Protein 8YV3 (pdb70)

Radius of gyration: 26.18 Å; Cα contacts (8 Å, |Δi|>4): 637; chains: 6; bounding box: 49×85×36 Å

Sequence (172 aa):
PVGARGPAGPQGPRRRGDKGETGEQGDRGIKGAVGPRGPSGPQGIRGDKGEGEKGPRGLGAVGPRGPSGPQGIRGDKGEGEKGPRGLGPVGARGPAGPQGPRGD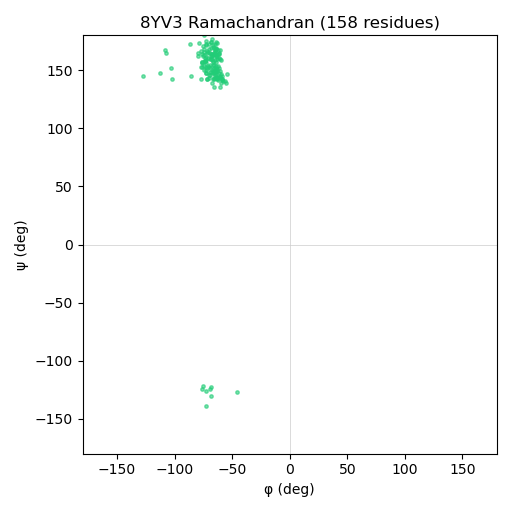KGETGEQGDRGIKGAVGPRGPSGPQGIRGDKGEGEKGPRRGLGAVGPRGPSGPQGIRGDKGEGEKGPRGLG

Secondary structure (DSSP, 8-state):
-PPPPPPP-PPPPPPPPPPPPPP-PPPPP-/-PPPPPPP-PPPPPPPPP--PPPPPP--/--PPPPPPPPP-PPPPPP--PPPPPP--/-PPPPPPPPPP-PPPPPPPPPPPPPPPPP-/-PPPPPPPPPPPPPPPPP--PPPPPP--/-PPPPPPPPPPPPP-PPP--PPPPPP--

B-factor: mean 16.41, std 8.53, range [4.27, 66.86]

Foldseek 3Di:
DDDDDDDDDDDDDDDDDDDDDDDDDDDDDD/DDDDDDDDDDDDDDDDDDDDDDDDDDDD/DDDDDDDDDDDDDDDDDDDDDDDDDDDD/DDDDDDDDDDDDDDDDDDDDDDDDDDDDDD/DDDDDDDDDDDDDDDDDDDDDDDDDDDD/DDDDDDDDDDDDDDDDDDDDDDDDDDDD

InterPro domains:
  IPR000885 Fibrillar collagen, C-terminal [PF01410] (1228-1463)
  IPR000885 Fibrillar collagen, C-terminal [PS51461] (1229-1464)
  IPR000885 Fibrillar collagen, C-terminal [SM00038] (1228-1464)
  IPR001007 VWFC domain [PF00093] (40-95)
  IPR001007 VWFC domain [PS01208] (58-95)
  IPR001007 VWFC domain [PS50184] (38-96)
  IPR001007 VWFC domain [SM00214] (40-95)
  IPR008160 Collagen triple helix repeat [PF01391] (109-158)
  IPR008160 Collagen triple helix repeat [PF01391] (236-295)
  IPR008160 Collagen triple helix repeat [PF01391] (296-354)
  IPR008160 Collagen triple helix repeat [PF01391] (356-414)
  IPR008160 Collagen triple helix repeat [PF01391] (416-475)
  IPR008160 Collagen triple helix repeat [PF01391] (476-533)
  IPR008160 Collagen triple helix repeat [PF01391] (716-774)
  IPR008160 Collagen triple helix repeat [PF01391] (779-837)
  IPR008160 Collagen triple helix repeat [PF01391] (839-897)
  IPR008160 Collagen triple helix repeat [PF01391] (1079-1137)
  IPR050149 Collagen superfamily [PTHR24023] (434-752)

GO terms:
  GO:0048407 platelet-derived growth factor binding (F, IDA)
  GO:0001501 skeletal system development (P, IMP)
  GO:0005515 protein binding (F, IPI)
  GO:0005576 extracellular region (C, TAS)
  GO:0005788 endoplasmic reticulum lumen (C, TAS)
  GO:0005576 extracellular region (C, HDA)
  GO:0031012 extracellular matrix (C, HDA)
  GO:0030020 extracellular matrix structural constituent conferring tensile strength (F, HDA)
  GO:0005584 collagen type I trimer (C, IDA)
  GO:0002020 protease binding (F, IPI)
  GO:0034504 protein localization to nucleus (P, IDA)
  GO:0045893 positive regulation of DNA-templated transcription (P, IDA)
  GO:0010718 positive regulation of epithelial to mesenchymal transition (P, IDA)
  GO:0042802 identical protein binding (F, IDA)
  GO:0030335 positive regulation of cell migration (P, IDA)
  GO:0090263 positive regulation of canonical Wnt signaling pathway (P, IDA)
  GO:0001568 blood vessel development (P, IMP)
  GO:0034505 tooth mineralization (P, IMP)
  GO:0005576 extracellular region (C, IMP)
  GO:0043589 skin morphogenesis (P, IMP)

Structure (mmCIF, N/CA/C/O backbone):
data_8YV3
#
_entry.id   8YV3
#
_cell.length_a   30.490
_cell.length_b   33.043
_cell.length_c   38.519
_cell.angle_alpha   82.17
_cell.angle_beta   77.73
_cell.angle_gamma   69.64
#
_symmetry.space_group_name_H-M   'P 1'
#
loop_
_entity.id
_entity.type
_entity.pdbx_description
1 polymer 'Collagen alpha-1(I) chain'
2 polymer 'Collagen alpha-2(I) chain'
3 water water
#
loop_
_atom_site.group_PDB
_atom_site.id
_atom_site.type_symbol
_atom_site.label_atom_id
_atom_site.label_alt_id
_atom_site.label_comp_id
_atom_site.label_asym_id
_atom_site.label_entity_id
_atom_site.label_seq_id
_atom_site.pdbx_PDB_ins_code
_atom_site.Cartn_x
_atom_site.Cartn_y
_atom_site.Cartn_z
_atom_site.occupancy
_atom_site.B_iso_or_equiv
_atom_site.auth_seq_id
_atom_site.auth_comp_id
_atom_site.auth_asym_id
_atom_site.auth_atom_id
_atom_site.pdbx_PDB_model_num
ATOM 4 N N . PRO A 1 2 ? 25.138 31.512 26.661 1.00 13.21 1 PRO A N 1
ATOM 5 C CA . PRO A 1 2 ? 25.083 30.380 25.727 1.00 11.52 1 PRO A CA 1
ATOM 6 C C . PRO A 1 2 ? 25.944 29.197 26.161 1.00 6.93 1 PRO A C 1
ATOM 7 O O . PRO A 1 2 ? 27.036 29.396 26.693 1.00 9.58 1 PRO A O 1
ATOM 11 N N . VAL A 1 3 ? 25.448 27.976 25.938 1.00 6.86 2 VAL A N 1
ATOM 12 C CA . VAL A 1 3 ? 26.213 26.791 26.307 1.00 5.52 2 VAL A CA 1
ATOM 13 C C . VAL A 1 3 ? 27.437 26.667 25.410 1.00 8.32 2 VAL A C 1
ATOM 14 O O . VAL A 1 3 ? 27.426 27.056 24.232 1.00 7.94 2 VAL A O 1
ATOM 18 N N . GLY A 1 4 ? 28.507 26.117 25.975 1.00 9.50 3 GLY A N 1
ATOM 19 C CA . GLY A 1 4 ? 29.733 25.951 25.226 1.00 5.49 3 GLY A CA 1
ATOM 20 C C . GLY A 1 4 ? 29.594 24.949 24.098 1.00 5.79 3 GLY A C 1
ATOM 21 O O . GLY A 1 4 ? 28.660 24.148 24.038 1.00 10.98 3 GLY A O 1
ATOM 22 N N . ALA A 1 5 ? 30.552 25.009 23.180 1.00 5.48 4 ALA A N 1
ATOM 23 C CA . ALA A 1 5 ? 30.556 24.103 22.045 1.00 6.37 4 ALA A CA 1
ATOM 24 C C . ALA A 1 5 ? 30.804 22.672 22.503 1.00 5.19 4 ALA A C 1
ATOM 25 O O . ALA A 1 5 ? 31.406 22.425 23.552 1.00 5.06 4 ALA A O 1
ATOM 27 N N . ARG 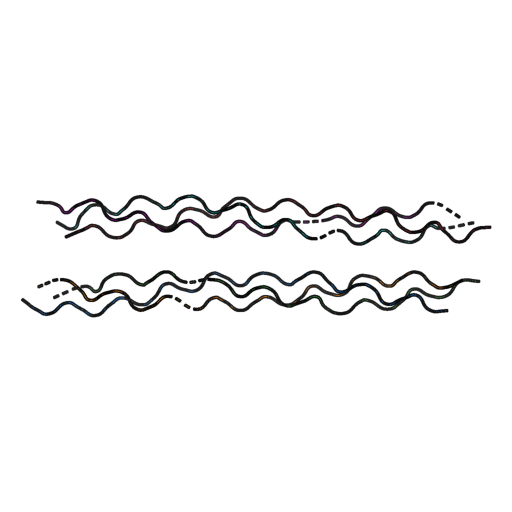A 1 6 ? 30.319 21.723 21.709 1.00 11.14 5 ARG A N 1
ATOM 28 C CA . ARG A 1 6 ? 30.602 20.323 21.980 1.00 7.33 5 ARG A CA 1
ATOM 29 C C . ARG A 1 6 ? 32.089 20.047 21.800 1.00 4.98 5 ARG A C 1
ATOM 30 O O . ARG A 1 6 ? 32.740 20.612 20.917 1.00 9.67 5 ARG A O 1
ATOM 38 N N . GLY A 1 7 ? 32.627 19.183 22.655 1.00 6.44 6 GLY A N 1
ATOM 39 C CA . GLY A 1 7 ? 34.026 18.839 22.607 1.00 6.74 6 GLY A CA 1
ATOM 40 C C . GLY A 1 7 ? 34.403 18.111 21.334 1.00 9.11 6 GLY A C 1
ATOM 41 O O . GLY A 1 7 ? 33.548 17.648 20.574 1.00 7.07 6 GLY A O 1
ATOM 42 N N . PRO A 1 8 ? 35.701 18.004 21.074 1.00 8.55 7 PRO A N 1
ATOM 43 C CA . PRO A 1 8 ? 36.154 17.250 19.905 1.00 5.49 7 PRO A CA 1
ATOM 44 C C . PRO A 1 8 ? 35.969 15.757 20.119 1.00 12.12 7 PRO A C 1
ATOM 45 O O . PRO A 1 8 ? 35.742 15.278 21.232 1.00 8.35 7 PRO A O 1
ATOM 49 N N . ALA A 1 9 ? 36.059 15.020 19.017 1.00 13.27 8 ALA A N 1
ATOM 50 C CA . ALA A 1 9 ? 35.975 13.572 19.092 1.00 8.45 8 ALA A CA 1
ATOM 51 C C . ALA A 1 9 ? 37.129 13.018 19.919 1.00 7.57 8 ALA A C 1
ATOM 52 O O . ALA A 1 9 ? 38.195 13.630 20.031 1.00 8.45 8 ALA A O 1
ATOM 54 N N . GLY A 1 10 ? 36.901 11.850 20.515 1.00 8.07 9 GLY A N 1
ATOM 55 C CA . GLY A 1 10 ? 37.932 11.168 21.256 1.00 12.35 9 GLY A CA 1
ATOM 56 C C . GLY A 1 10 ? 39.029 10.662 20.343 1.00 10.86 9 GLY A C 1
ATOM 57 O O . GLY A 1 10 ? 38.939 10.764 19.116 1.00 7.10 9 GLY A O 1
ATOM 58 N N . PRO A 1 11 ? 40.095 10.118 20.921 1.00 5.90 10 PRO A N 1
ATOM 59 C CA . PRO A 1 11 ? 41.191 9.599 20.098 1.00 10.23 10 PRO A CA 1
ATOM 60 C C . PRO A 1 11 ? 40.767 8.344 19.347 1.00 7.40 10 PRO A C 1
ATOM 61 O O . PRO A 1 11 ? 39.797 7.671 19.699 1.00 9.82 10 PRO A O 1
ATOM 65 N N . GLN A 1 12 ? 41.506 8.044 18.277 1.00 9.54 11 GLN A N 1
ATOM 66 C CA . GLN A 1 12 ? 41.248 6.814 17.541 1.00 9.68 11 GLN A CA 1
ATOM 67 C C . GLN A 1 12 ? 41.498 5.620 18.451 1.00 9.73 11 GLN A C 1
ATOM 68 O O . GLN A 1 12 ? 42.404 5.637 19.290 1.00 10.74 11 GLN A O 1
ATOM 74 N N . GLY A 1 13 ? 40.684 4.583 18.288 1.00 8.37 12 GLY A N 1
ATOM 75 C CA . GLY A 1 13 ? 40.801 3.390 19.090 1.00 7.38 12 GLY A CA 1
ATOM 76 C C . GLY A 1 13 ? 42.080 2.628 18.816 1.00 7.08 12 GLY A C 1
ATOM 77 O O . GLY A 1 13 ? 42.835 2.942 17.889 1.00 8.10 12 GLY A O 1
ATOM 78 N N . PRO A 1 14 ? 42.350 1.605 19.622 1.00 6.60 13 PRO A N 1
ATOM 79 C CA . PRO A 1 14 ? 43.597 0.854 19.460 1.00 7.02 13 PRO A CA 1
ATOM 80 C C . PRO A 1 14 ? 43.540 -0.088 18.266 1.00 10.08 13 PRO A C 1
ATOM 81 O O . PRO A 1 14 ? 42.476 -0.491 17.792 1.00 8.19 13 PRO A O 1
ATOM 85 N N . ARG A 1 15 ? 44.729 -0.424 17.777 1.00 7.60 14 ARG A N 1
ATOM 86 C CA A ARG A 1 15 ? 44.878 -1.311 16.632 0.33 9.95 14 ARG A CA 1
ATOM 87 C CA B ARG A 1 15 ? 44.865 -1.308 16.630 0.33 9.87 14 ARG A CA 1
ATOM 88 C CA C ARG A 1 15 ? 44.838 -1.303 16.627 0.33 9.93 14 ARG A CA 1
ATOM 89 C C . ARG A 1 15 ? 44.607 -2.757 17.026 1.00 12.39 14 ARG A C 1
ATOM 90 O O . ARG A 1 15 ? 44.924 -3.186 18.138 1.00 8.08 14 ARG A O 1
ATOM 112 N N . GLY A 1 16 ? 44.029 -3.512 16.096 1.00 12.18 15 GLY A N 1
ATOM 113 C CA . GLY A 1 16 ? 43.844 -4.926 16.320 1.00 7.54 15 GLY A CA 1
ATOM 114 C C . GLY A 1 16 ? 45.154 -5.684 16.218 1.00 8.03 15 GLY A C 1
ATOM 115 O O . GLY A 1 16 ? 46.126 -5.230 15.614 1.00 8.47 15 GLY A O 1
ATOM 116 N N . ASP A 1 17 ? 45.178 -6.858 16.838 1.00 8.47 16 ASP A N 1
ATOM 117 C CA . ASP A 1 17 ? 46.375 -7.683 16.820 1.00 8.09 16 ASP A CA 1
ATOM 118 C C . ASP A 1 17 ? 46.624 -8.237 15.422 1.00 9.09 16 ASP A C 1
ATOM 119 O O . ASP A 1 17 ? 45.704 -8.380 14.612 1.00 7.68 16 ASP A O 1
ATOM 124 N N . LYS A 1 18 ? 47.890 -8.539 15.139 1.00 12.21 17 LYS A N 1
ATOM 125 C CA . LYS A 1 18 ? 48.224 -9.249 13.912 1.00 10.81 17 LYS A CA 1
ATOM 126 C C . LYS A 1 18 ? 47.493 -10.584 13.870 1.00 8.21 17 LYS A C 1
ATOM 127 O O . LYS A 1 18 ? 47.349 -11.264 14.889 1.00 10.77 17 LYS A O 1
ATOM 133 N N . GLY A 1 19 ? 47.020 -10.950 12.685 1.00 9.26 18 GLY A N 1
ATOM 134 C CA . GLY A 1 19 ? 46.298 -12.197 12.521 1.00 11.22 18 GLY A CA 1
ATOM 135 C C . GLY A 1 19 ? 47.157 -13.404 12.850 1.00 9.80 18 GLY A C 1
ATOM 136 O O . GLY A 1 19 ? 48.383 -13.345 12.933 1.00 12.30 18 GLY A O 1
ATOM 137 N N . GLU A 1 20 ? 46.480 -14.529 13.050 1.00 8.08 19 GLU A N 1
ATOM 138 C CA . GLU A 1 20 ? 47.174 -15.764 13.375 1.00 9.74 19 GLU A CA 1
ATOM 139 C C . GLU A 1 20 ? 47.803 -16.367 12.125 1.00 8.78 19 GLU A C 1
ATOM 140 O O . GLU A 1 20 ? 47.337 -16.157 11.001 1.00 9.84 19 GLU A O 1
ATOM 146 N N . THR A 1 21 ? 48.881 -17.118 12.336 1.00 11.40 20 THR A N 1
ATOM 147 C CA . THR A 1 21 ? 49.557 -17.796 11.240 1.00 9.92 20 THR A CA 1
ATOM 148 C C . THR A 1 21 ? 48.630 -18.837 10.621 1.00 9.96 20 THR A C 1
ATOM 149 O O . THR A 1 21 ? 47.800 -19.443 11.303 1.00 12.71 20 THR A O 1
ATOM 153 N N . GLY A 1 22 ? 48.763 -19.027 9.310 1.00 10.48 21 GLY A N 1
ATOM 154 C CA . GLY A 1 22 ? 47.958 -20.017 8.625 1.00 10.25 21 GLY A CA 1
ATOM 155 C C . GLY A 1 22 ? 48.207 -21.421 9.142 1.00 10.12 21 GLY A C 1
ATOM 156 O O . GLY A 1 22 ? 49.190 -21.708 9.827 1.00 16.55 21 GLY A O 1
ATOM 157 N N . GLU A 1 23 ? 47.279 -22.313 8.810 1.00 12.47 22 GLU A N 1
ATOM 158 C CA . GLU A 1 23 ? 47.413 -23.704 9.206 1.00 12.52 22 GLU A CA 1
ATOM 159 C C . GLU A 1 23 ? 48.473 -24.402 8.359 1.00 16.38 22 GLU A C 1
ATOM 160 O O . GLU A 1 23 ? 48.876 -23.921 7.296 1.00 14.79 22 GLU A O 1
ATOM 166 N N . GLN A 1 24 ? 48.932 -25.550 8.851 1.00 12.18 23 GLN A N 1
ATOM 167 C CA . GLN A 1 24 ? 49.953 -26.305 8.140 1.00 14.98 23 GLN A CA 1
ATOM 168 C C . GLN A 1 24 ? 49.406 -26.836 6.821 1.00 12.81 23 GLN A C 1
ATOM 169 O O . GLN A 1 24 ? 48.214 -27.124 6.683 1.00 21.31 23 GLN A O 1
ATOM 175 N N . GLY A 1 25 ? 50.295 -26.954 5.843 1.00 19.82 24 GLY A N 1
ATOM 176 C CA . GLY A 1 25 ? 49.917 -27.426 4.532 1.00 15.13 24 GLY A CA 1
ATOM 177 C C . GLY A 1 25 ? 49.631 -28.915 4.518 1.00 22.91 24 GLY A C 1
ATOM 178 O O . GLY A 1 25 ? 49.801 -29.636 5.502 1.00 22.24 24 GLY A O 1
ATOM 179 N N . ASP A 1 26 ? 49.180 -29.378 3.356 1.00 17.13 25 ASP A N 1
ATOM 180 C CA . ASP A 1 26 ? 48.871 -30.788 3.180 1.00 15.62 25 ASP A CA 1
ATOM 181 C C . ASP A 1 26 ? 50.129 -31.635 3.336 1.00 20.74 25 ASP A C 1
ATOM 182 O O . ASP A 1 26 ? 51.243 -31.196 3.038 1.00 25.22 25 ASP A O 1
ATOM 187 N N . ARG A 1 27 ? 49.940 -32.860 3.821 1.00 14.87 26 ARG A N 1
ATOM 188 C CA . ARG A 1 27 ? 51.033 -33.818 3.856 1.00 15.91 26 ARG A CA 1
ATOM 189 C C . ARG A 1 27 ? 51.490 -34.122 2.436 1.00 19.90 26 ARG A C 1
ATOM 190 O O . ARG A 1 27 ? 50.684 -34.170 1.503 1.00 25.38 26 ARG A O 1
ATOM 198 N N . GLY A 1 28 ? 52.796 -34.308 2.269 1.00 18.40 27 GLY A N 1
ATOM 199 C CA . GLY A 1 28 ? 53.322 -34.656 0.966 1.00 18.98 27 GLY A CA 1
ATOM 200 C C . GLY A 1 28 ? 52.801 -35.993 0.478 1.00 21.37 27 GLY A C 1
ATOM 201 O O . GLY A 1 28 ? 52.311 -36.826 1.241 1.00 24.92 27 GLY A O 1
ATOM 202 N N . ILE A 1 29 ? 52.893 -36.184 -0.840 1.00 25.24 28 ILE A N 1
ATOM 203 C CA . ILE A 1 29 ? 52.565 -37.480 -1.415 1.00 31.20 28 ILE A CA 1
ATOM 204 C C . ILE A 1 29 ? 53.547 -38.519 -0.882 1.00 26.76 28 ILE A C 1
ATOM 205 O O . ILE A 1 29 ? 54.704 -38.212 -0.567 1.00 32.84 28 ILE A O 1
ATOM 210 N N . LYS A 1 30 ? 53.108 -39.765 -0.796 1.00 28.50 29 LYS A N 1
ATOM 211 C CA . LYS A 1 30 ? 53.954 -40.790 -0.174 1.00 32.64 29 LYS A CA 1
ATOM 212 C C . LYS A 1 30 ? 55.090 -41.314 -0.999 1.00 36.28 29 LYS A C 1
ATOM 213 O O . LYS A 1 30 ? 55.166 -41.057 -2.197 1.00 36.40 29 LYS A O 1
ATOM 219 N N . GLY A 1 31 ? 55.993 -42.024 -0.344 1.00 40.88 30 GLY A N 1
ATOM 220 C CA . GLY A 1 31 ? 57.080 -42.656 -1.046 1.00 38.34 30 GLY A CA 1
ATOM 221 C C . GLY A 1 31 ? 56.622 -44.016 -1.523 1.00 39.96 30 GLY A C 1
ATOM 222 O O . GLY A 1 31 ? 55.800 -44.675 -0.885 1.00 41.47 30 GLY A O 1
ATOM 226 N N . ALA B 2 2 ? 28.593 35.786 27.716 1.00 13.05 1 ALA B N 1
ATOM 227 C CA . ALA B 2 2 ? 29.704 35.077 27.094 1.00 11.25 1 ALA B CA 1
ATOM 228 C C . ALA B 2 2 ? 29.402 33.591 26.945 1.00 7.60 1 ALA B C 1
ATOM 229 O O . ALA B 2 2 ? 28.805 32.975 27.829 1.00 7.17 1 ALA B O 1
ATOM 231 N N . VAL B 2 3 ? 29.820 33.023 25.812 1.00 8.53 2 VAL B N 1
ATOM 232 C CA . VAL B 2 3 ? 29.633 31.599 25.580 1.00 7.95 2 VAL B CA 1
ATOM 233 C C . VAL B 2 3 ? 30.463 30.797 26.581 1.00 9.24 2 VAL B C 1
ATOM 234 O O . VAL B 2 3 ? 31.544 31.220 27.013 1.00 8.35 2 VAL B O 1
ATOM 238 N N . GLY B 2 4 ? 29.943 29.633 26.964 1.00 6.68 3 GLY B N 1
ATOM 239 C CA . GLY B 2 4 ? 30.638 28.748 27.866 1.00 7.06 3 GLY B CA 1
ATOM 240 C C . GLY B 2 4 ? 31.841 28.100 27.212 1.00 10.24 3 GLY B C 1
ATOM 241 O O . GLY B 2 4 ? 32.006 28.130 25.988 1.00 9.42 3 GLY B O 1
ATOM 242 N N . PRO B 2 5 ? 32.714 27.508 28.022 1.00 7.85 4 PRO B N 1
ATOM 243 C CA . PRO B 2 5 ? 33.902 26.849 27.466 1.00 6.00 4 PRO B CA 1
ATOM 244 C C . PRO B 2 5 ? 33.535 25.578 26.717 1.00 5.72 4 PRO B C 1
ATOM 245 O O . PRO B 2 5 ? 32.524 24.930 27.001 1.00 6.62 4 PRO B O 1
ATOM 249 N N . ARG B 2 6 ? 34.376 25.227 25.745 1.00 5.52 5 ARG B N 1
ATOM 250 C CA . ARG B 2 6 ? 34.132 24.030 24.952 1.00 7.83 5 ARG B CA 1
ATOM 251 C C . ARG B 2 6 ? 34.190 22.788 25.831 1.00 7.94 5 ARG B C 1
ATOM 252 O O . ARG B 2 6 ? 35.002 22.697 26.756 1.00 12.37 5 ARG B O 1
ATOM 260 N N . GLY B 2 7 ? 33.315 21.830 25.536 1.00 5.48 6 GLY B N 1
ATOM 261 C CA . GLY B 2 7 ? 33.246 20.598 26.284 1.00 5.79 6 GLY B CA 1
ATOM 262 C C . GLY B 2 7 ? 34.499 19.760 26.137 1.00 9.42 6 GLY B C 1
ATOM 263 O O . GLY B 2 7 ? 35.345 20.008 25.273 1.00 5.56 6 GLY B O 1
ATOM 264 N N . PRO B 2 8 ? 34.642 18.749 26.987 1.00 9.08 7 PRO B N 1
ATOM 265 C CA . PRO B 2 8 ? 35.844 17.913 26.954 1.00 7.32 7 PRO B CA 1
ATOM 266 C C . PRO B 2 8 ? 35.824 16.941 25.781 1.00 14.03 7 PRO B C 1
ATOM 267 O O . PRO B 2 8 ? 34.824 16.775 25.082 1.00 8.42 7 PRO B O 1
ATOM 271 N N . SER B 2 9 ? 36.968 16.292 25.582 1.00 6.24 8 SER B N 1
ATOM 272 C CA . SER B 2 9 ? 37.102 15.307 24.521 1.00 11.63 8 SER B CA 1
ATOM 273 C C . SER B 2 9 ? 36.203 14.107 24.787 1.00 9.76 8 SER B C 1
ATOM 274 O O . SER B 2 9 ? 35.941 13.737 25.936 1.00 13.50 8 SER B O 1
ATOM 277 N N . GLY B 2 10 ? 35.727 13.495 23.703 1.00 9.46 9 GLY B N 1
ATOM 278 C CA . GLY B 2 10 ? 34.934 12.306 23.805 1.00 9.25 9 GLY B CA 1
ATOM 279 C C . GLY B 2 10 ? 35.781 11.096 24.154 1.00 10.27 9 GLY B C 1
ATOM 280 O O . GLY B 2 10 ? 37.007 11.186 24.311 1.00 6.85 9 GLY B O 1
ATOM 281 N N . PRO B 2 11 ? 35.131 9.943 24.272 1.00 13.27 10 PRO B N 1
ATOM 282 C CA . PRO B 2 11 ? 35.862 8.727 24.634 1.00 12.74 10 PRO B CA 1
ATOM 283 C C . PRO B 2 11 ? 36.652 8.185 23.454 1.00 11.04 10 PRO B C 1
ATOM 284 O O . PRO B 2 11 ? 36.358 8.458 22.288 1.00 10.27 10 PRO B O 1
ATOM 288 N N . GLN B 2 12 ? 37.686 7.414 23.782 1.00 7.76 11 GLN B N 1
ATOM 289 C CA . GLN B 2 12 ? 38.504 6.788 22.752 1.00 7.96 11 GLN B CA 1
ATOM 290 C C . GLN B 2 12 ? 37.672 5.789 21.955 1.00 11.07 11 GLN B C 1
ATOM 291 O O . GLN B 2 12 ? 36.738 5.170 22.473 1.00 8.86 11 GLN B O 1
ATOM 297 N N . GLY B 2 13 ? 38.011 5.649 20.679 1.00 9.13 12 GLY B N 1
ATOM 298 C CA . GLY B 2 13 ? 37.348 4.679 19.832 1.00 6.89 12 GLY B CA 1
ATOM 299 C C . GLY B 2 13 ? 37.583 3.254 20.297 1.00 7.02 12 GLY B C 1
ATOM 300 O O . GLY B 2 13 ? 38.409 2.958 21.161 1.00 10.55 12 GLY B O 1
ATOM 301 N N . ILE B 2 14 ? 36.819 2.348 19.696 1.00 8.39 13 ILE B N 1
ATOM 302 C CA . ILE B 2 14 ? 36.929 0.935 20.025 1.00 9.92 13 ILE B CA 1
ATOM 303 C C . ILE B 2 14 ? 38.125 0.324 19.303 1.00 9.21 13 ILE B C 1
ATOM 304 O O . ILE B 2 14 ? 38.681 0.898 18.362 1.00 6.45 13 ILE B O 1
ATOM 309 N N . ARG B 2 15 ? 38.527 -0.860 19.757 1.00 6.38 14 ARG B N 1
ATOM 310 C CA . ARG B 2 15 ? 39.652 -1.545 19.140 1.00 6.29 14 ARG B CA 1
ATOM 311 C C . ARG B 2 15 ? 39.267 -2.075 17.766 1.00 9.23 14 ARG B C 1
ATOM 312 O O . ARG B 2 15 ? 38.144 -2.539 17.551 1.00 13.67 14 ARG B O 1
ATOM 320 N N . GLY B 2 16 ? 40.209 -1.996 16.829 1.00 7.90 15 GLY B N 1
ATOM 321 C CA . GLY B 2 16 ? 40.002 -2.598 15.531 1.00 8.33 15 GLY B CA 1
ATOM 322 C C . GLY B 2 16 ? 39.969 -4.111 15.609 1.00 12.66 15 GLY B C 1
ATOM 323 O O . GLY B 2 16 ? 40.386 -4.724 16.592 1.00 7.06 15 GLY B O 1
ATOM 324 N N . ASP B 2 17 ? 39.459 -4.725 14.546 1.00 8.70 16 ASP B N 1
ATOM 325 C CA . ASP B 2 17 ? 39.365 -6.176 14.519 1.00 7.88 16 ASP B CA 1
ATOM 326 C C . ASP B 2 17 ? 40.741 -6.818 14.431 1.00 11.61 16 ASP B C 1
ATOM 327 O O . ASP B 2 17 ? 41.696 -6.241 13.904 1.00 6.54 16 ASP B O 1
ATOM 332 N N . LYS B 2 18 ? 40.824 -8.031 14.963 1.00 8.80 17 LYS B N 1
ATOM 333 C CA . LYS B 2 18 ? 42.018 -8.841 14.817 1.00 9.42 17 LYS B CA 1
ATOM 334 C C . LYS B 2 18 ? 42.227 -9.176 13.345 1.00 6.56 17 LYS B C 1
ATOM 335 O O . LYS B 2 18 ? 41.266 -9.381 12.598 1.00 9.46 17 LYS B O 1
ATOM 341 N N . GLY B 2 19 ? 43.486 -9.213 12.925 1.00 6.52 18 GLY B N 1
ATOM 342 C CA . GLY B 2 19 ? 43.806 -9.488 11.539 1.00 6.91 18 GLY B CA 1
ATOM 343 C C . GLY B 2 19 ? 43.321 -10.854 11.089 1.00 7.78 18 GLY B C 1
ATOM 344 O O . GLY B 2 19 ? 42.973 -11.733 11.877 1.00 10.08 18 GLY B O 1
ATOM 345 N N . GLU B 2 20 ? 43.294 -11.025 9.772 1.00 9.12 19 GLU B N 1
ATOM 346 C CA . GLU B 2 20 ? 42.870 -12.290 9.192 1.00 10.13 19 GLU B CA 1
ATOM 347 C C . GLU B 2 20 ? 43.967 -13.334 9.331 1.00 9.71 19 GLU B C 1
ATOM 348 O O . GLU B 2 20 ? 45.151 -13.002 9.385 1.00 12.40 19 GLU B O 1
ATOM 362 N N . GLY B 2 22 ? 46.635 -16.124 8.209 1.00 11.42 21 GLY B N 1
ATOM 363 C CA . GLY B 2 22 ? 47.457 -16.324 7.032 1.00 8.20 21 GLY B CA 1
ATOM 364 C C . GLY B 2 22 ? 46.911 -17.468 6.204 1.00 16.68 21 GLY B C 1
ATOM 365 O O . GLY B 2 22 ? 46.087 -18.248 6.683 1.00 13.30 21 GLY B O 1
ATOM 366 N N . GLU B 2 23 ? 47.354 -17.576 4.957 1.00 17.91 22 GLU B N 1
ATOM 367 C CA . GLU B 2 23 ? 46.857 -18.654 4.119 1.00 18.77 22 GLU B CA 1
ATOM 368 C C . GLU B 2 23 ? 47.506 -19.982 4.495 1.00 21.56 22 GLU B C 1
ATOM 369 O O . GLU B 2 23 ? 48.519 -20.038 5.199 1.00 13.63 22 GLU B O 1
ATOM 375 N N . LYS B 2 24 ? 46.887 -21.060 4.022 1.00 14.14 23 LYS B N 1
ATOM 376 C CA . LYS B 2 24 ? 47.414 -22.397 4.246 1.00 15.38 23 LYS B CA 1
ATOM 377 C C . LYS B 2 24 ? 48.823 -22.520 3.682 1.00 13.81 23 LYS B C 1
ATOM 378 O O . LYS B 2 24 ? 49.135 -21.974 2.620 1.00 12.87 23 LYS B O 1
ATOM 384 N N . GLY B 2 25 ? 49.677 -23.243 4.401 1.00 14.59 24 GLY B N 1
ATOM 385 C CA . GLY B 2 25 ? 51.041 -23.453 3.982 1.00 11.42 24 GLY B CA 1
ATOM 386 C C . GLY B 2 25 ? 51.136 -24.327 2.749 1.00 15.25 24 GLY B C 1
ATOM 387 O O . GLY B 2 25 ? 50.155 -24.941 2.317 1.00 12.34 24 GLY B O 1
ATOM 388 N N . PRO B 2 26 ? 52.324 -24.400 2.155 1.00 11.47 25 PRO B N 1
ATOM 389 C CA . PRO B 2 26 ? 52.501 -25.227 0.957 1.00 11.70 25 PRO B CA 1
ATOM 390 C C . PRO B 2 26 ? 52.457 -26.709 1.296 1.00 18.69 25 PRO B C 1
ATOM 391 O O . PRO B 2 26 ? 52.528 -27.126 2.453 1.00 18.70 25 PRO B O 1
ATOM 395 N N . ARG B 2 27 ? 52.333 -27.511 0.244 1.00 15.67 26 ARG B N 1
ATOM 396 C CA . ARG B 2 27 ? 52.216 -28.953 0.399 1.00 16.85 26 ARG B CA 1
ATOM 397 C C . ARG B 2 27 ? 53.556 -29.556 0.812 1.00 16.44 26 ARG B C 1
ATOM 398 O O . ARG B 2 27 ? 54.626 -29.046 0.470 1.00 14.48 26 ARG B O 1
ATOM 406 N N . GLY B 2 28 ? 53.486 -30.655 1.561 1.00 14.39 27 GLY B N 1
ATOM 407 C CA . GLY B 2 28 ? 54.691 -31.281 2.062 1.00 14.02 27 GLY B CA 1
ATOM 408 C C . GLY B 2 28 ? 55.544 -31.882 0.961 1.00 14.31 27 GLY B C 1
ATOM 409 O O . GLY B 2 28 ? 55.098 -32.120 -0.162 1.00 12.98 27 GLY B O 1
ATOM 410 N N . LEU B 2 29 ? 56.807 -32.125 1.299 1.00 11.65 28 LEU B N 1
ATOM 411 C CA . LEU B 2 29 ? 57.740 -32.754 0.373 1.00 19.33 28 LEU B CA 1
ATOM 412 C C . LEU B 2 29 ? 57.341 -34.206 0.149 1.00 14.69 28 LEU B C 1
ATOM 413 O O . LEU B 2 29 ? 56.742 -34.830 1.024 1.00 13.37 28 LEU B O 1
ATOM 426 N N . GLY B 2 31 ? 57.571 -38.275 0.007 1.00 18.55 30 GLY B N 1
ATOM 427 C CA . GLY B 2 31 ? 58.213 -39.246 0.871 1.00 25.37 30 GLY B CA 1
ATOM 428 C C . GLY B 2 31 ? 59.418 -39.878 0.205 1.00 32.80 30 GLY B C 1
ATOM 429 O O . GLY B 2 31 ? 59.503 -39.915 -1.023 1.00 32.20 30 GLY B O 1
ATOM 430 N N . ALA C 2 2 ? 28.630 37.584 32.954 1.00 23.68 1 ALA C N 1
ATOM 431 C CA . ALA C 2 2 ? 27.647 36.568 32.594 1.00 22.26 1 ALA C CA 1
ATOM 432 C C . ALA C 2 2 ? 28.230 35.581 31.589 1.00 17.50 1 ALA C C 1
ATOM 433 O O . ALA C 2 2 ? 28.463 35.928 30.432 1.00 17.23 1 ALA C O 1
ATOM 435 N N . VAL C 2 3 ? 28.466 34.350 32.038 1.00 16.41 2 VAL C N 1
ATOM 436 C CA . VAL C 2 3 ? 29.077 33.312 31.219 1.00 11.05 2 VAL C CA 1
ATOM 437 C C . VAL C 2 3 ? 28.197 32.071 31.252 1.00 11.89 2 VAL C C 1
ATOM 438 O O . VAL C 2 3 ? 27.586 31.756 32.280 1.00 13.45 2 VAL C O 1
ATOM 442 N N . GLY C 2 4 ? 28.141 31.361 30.126 1.00 12.67 3 GLY C N 1
ATOM 443 C CA . GLY C 2 4 ? 27.363 30.150 30.027 1.00 9.75 3 GLY C CA 1
ATOM 444 C C . GLY C 2 4 ? 28.133 28.935 30.486 1.00 9.33 3 GLY C C 1
ATOM 445 O O . GLY C 2 4 ? 29.342 28.981 30.774 1.00 11.34 3 GLY C O 1
ATOM 446 N N . PRO C 2 5 ? 27.431 27.809 30.564 1.00 9.37 4 PRO C N 1
ATOM 447 C CA . PRO C 2 5 ? 28.049 26.585 31.084 1.00 10.30 4 PRO C CA 1
ATOM 448 C C . PRO C 2 5 ? 28.909 25.886 30.039 1.00 10.57 4 PRO C C 1
ATOM 449 O O . PRO C 2 5 ? 28.798 26.120 28.834 1.00 9.73 4 PRO C O 1
ATOM 453 N N . ARG C 2 6 ? 29.779 25.011 30.538 1.00 11.71 5 ARG C N 1
ATOM 454 C CA . ARG C 2 6 ? 30.647 24.222 29.674 1.00 11.52 5 ARG C CA 1
ATOM 455 C C . ARG C 2 6 ? 29.813 23.344 28.746 1.00 8.39 5 ARG C C 1
ATOM 456 O O . ARG C 2 6 ? 28.707 22.915 29.085 1.00 8.32 5 ARG C O 1
ATOM 464 N N . GLY C 2 7 ? 30.349 23.091 27.556 1.00 8.21 6 GLY C N 1
ATOM 465 C CA . GLY C 2 7 ? 29.648 22.325 26.551 1.00 7.26 6 GLY C CA 1
ATOM 466 C C . GLY C 2 7 ? 29.705 20.839 26.818 1.00 7.33 6 GLY C C 1
ATOM 467 O O . GLY C 2 7 ? 30.390 20.350 27.731 1.00 10.92 6 GLY C O 1
ATOM 468 N N . PRO C 2 8 ? 28.961 20.086 26.014 1.00 10.14 7 PRO C N 1
ATOM 469 C CA . PRO C 2 8 ? 28.925 18.631 26.190 1.00 7.86 7 PRO C CA 1
ATOM 470 C C . PRO C 2 8 ? 30.214 17.974 25.716 1.00 10.94 7 PRO C C 1
ATOM 471 O O . PRO C 2 8 ? 30.973 18.525 24.916 1.00 8.70 7 PRO C O 1
ATOM 475 N N . SER C 2 9 ? 30.458 16.773 26.237 1.00 11.33 8 SER C N 1
ATOM 476 C CA . SER C 2 9 ? 31.601 15.991 25.789 1.00 7.02 8 SER C CA 1
ATOM 477 C C . SER C 2 9 ? 31.431 15.606 24.324 1.00 12.10 8 SER C C 1
ATOM 478 O O . SER C 2 9 ? 30.314 15.441 23.825 1.00 11.92 8 SER C O 1
ATOM 481 N N . GLY C 2 10 ? 32.558 15.469 23.632 1.00 6.51 9 GLY C N 1
ATOM 482 C CA . GLY C 2 10 ? 32.552 15.158 22.224 1.00 7.50 9 GLY C CA 1
ATOM 483 C C . GLY C 2 10 ? 32.150 13.727 21.941 1.00 10.12 9 GLY C C 1
ATOM 484 O O . GLY C 2 10 ? 31.993 12.905 22.850 1.00 8.75 9 GLY C O 1
ATOM 485 N N . PRO C 2 11 ? 31.964 13.403 20.665 1.00 6.42 10 PRO C N 1
ATOM 486 C CA . PRO C 2 11 ? 31.623 12.027 20.291 1.00 6.87 10 PRO C CA 1
ATOM 487 C C . PRO C 2 11 ? 32.829 11.110 20.432 1.00 11.82 10 PRO C C 1
ATOM 488 O O . PRO C 2 11 ? 33.960 11.540 20.661 1.00 6.33 10 PRO C O 1
ATOM 492 N N . GLN C 2 12 ? 32.567 9.817 20.288 1.00 7.53 11 GLN C N 1
ATOM 493 C CA . GLN C 2 12 ? 33.615 8.822 20.435 1.00 6.93 11 GLN C CA 1
ATOM 494 C C . GLN C 2 12 ? 34.487 8.798 19.186 1.00 12.77 11 GLN C C 1
ATOM 495 O O . GLN C 2 12 ? 33.996 8.968 18.066 1.00 10.22 11 GLN C O 1
ATOM 501 N N . GLY C 2 13 ? 35.788 8.615 19.387 1.00 13.20 12 GLY C N 1
ATOM 502 C CA . GLY C 2 13 ? 36.728 8.625 18.282 1.00 6.60 12 GLY C CA 1
ATOM 503 C C . GLY C 2 13 ? 36.487 7.484 17.315 1.00 7.34 12 GLY C C 1
ATOM 504 O O . GLY C 2 13 ? 35.658 6.599 17.524 1.00 6.86 12 GLY C O 1
ATOM 505 N N . ILE C 2 14 ? 37.243 7.511 16.215 1.00 9.99 13 ILE C N 1
ATOM 506 C CA . ILE C 2 14 ? 37.043 6.490 15.198 1.00 10.73 13 ILE C CA 1
ATOM 507 C C . ILE C 2 14 ? 37.590 5.155 15.688 1.00 9.31 13 ILE C C 1
ATOM 508 O O . ILE C 2 14 ? 38.399 5.073 16.621 1.00 10.64 13 ILE C O 1
ATOM 513 N N . ARG C 2 15 ? 37.135 4.093 15.039 1.00 8.27 14 ARG C N 1
ATOM 514 C CA . ARG C 2 15 ? 37.546 2.745 15.391 1.00 11.28 14 ARG C CA 1
ATOM 515 C C . ARG C 2 15 ? 38.989 2.506 14.955 1.00 8.86 14 ARG C C 1
ATOM 516 O O . ARG C 2 15 ? 39.465 3.075 13.969 1.00 8.86 14 ARG C O 1
ATOM 524 N N . GLY C 2 16 ? 39.699 1.681 15.722 1.00 7.56 15 GLY C N 1
ATOM 525 C CA . GLY C 2 16 ? 41.087 1.405 15.417 1.00 7.87 15 GLY C CA 1
ATOM 526 C C . GLY C 2 16 ? 41.253 0.606 14.139 1.00 13.84 15 GLY C C 1
ATOM 527 O O . GLY C 2 16 ? 40.321 -0.018 13.630 1.00 12.36 15 GLY C O 1
ATOM 528 N N . ASP C 2 17 ? 42.472 0.633 13.606 1.00 13.18 16 ASP C N 1
ATOM 529 C CA . ASP C 2 17 ? 42.759 -0.096 12.380 1.00 10.29 16 ASP C CA 1
ATOM 530 C C . ASP C 2 17 ? 42.671 -1.600 12.609 1.00 11.68 16 ASP C C 1
ATOM 531 O O . ASP C 2 17 ? 42.961 -2.107 13.696 1.00 8.66 16 ASP C O 1
ATOM 536 N N . LYS C 2 18 ? 42.257 -2.314 11.566 1.00 9.24 17 LYS C N 1
ATOM 537 C CA . LYS C 2 18 ? 42.289 -3.767 11.603 1.00 11.09 17 LYS C CA 1
ATOM 538 C C . LYS C 2 18 ? 43.733 -4.247 11.569 1.00 10.30 17 LYS C C 1
ATOM 539 O O . LYS C 2 18 ? 44.586 -3.647 10.910 1.00 10.78 17 LYS C O 1
ATOM 545 N N . GLY C 2 19 ? 44.010 -5.321 12.302 1.00 9.92 18 GLY C N 1
ATOM 546 C CA . GLY C 2 19 ? 45.337 -5.895 12.281 1.00 9.28 18 GLY C CA 1
ATOM 547 C C . GLY C 2 19 ? 45.704 -6.438 10.914 1.00 11.56 18 GLY C C 1
ATOM 548 O O . GLY C 2 19 ? 44.851 -6.749 10.082 1.00 10.46 18 GLY C O 1
ATOM 549 N N . GLU C 2 20 ? 47.007 -6.545 10.673 1.00 9.46 19 GLU C N 1
ATOM 550 C CA . GLU C 2 20 ? 47.476 -7.096 9.408 1.00 10.56 19 GLU C CA 1
ATOM 551 C C . GLU C 2 20 ? 47.297 -8.608 9.419 1.00 12.64 19 GLU C C 1
ATOM 552 O O . GLU C 2 20 ? 47.211 -9.222 10.483 1.00 9.07 19 GLU C O 1
ATOM 566 N N . GLY C 2 22 ? 47.989 -12.661 9.270 1.00 8.98 21 GLY C N 1
ATOM 567 C CA . GLY C 2 22 ? 49.030 -13.507 9.816 1.00 7.84 21 GLY C CA 1
ATOM 568 C C . GLY C 2 22 ? 49.940 -14.004 8.714 1.00 11.53 21 GLY C C 1
ATOM 569 O O . GLY C 2 22 ? 49.621 -13.874 7.532 1.00 10.12 21 GLY C O 1
ATOM 570 N N . GLU C 2 23 ? 51.082 -14.566 9.096 1.00 10.51 22 GLU C N 1
ATOM 571 C CA . GLU C 2 23 ? 51.988 -15.135 8.114 1.00 11.53 22 GLU C CA 1
ATOM 572 C C . GLU C 2 23 ? 51.402 -16.416 7.529 1.00 15.03 22 GLU C C 1
ATOM 573 O O . GLU C 2 23 ? 50.505 -17.041 8.102 1.00 13.46 22 GLU C O 1
ATOM 579 N N . LYS C 2 24 ? 51.918 -16.800 6.364 1.00 16.01 23 LYS C N 1
ATOM 580 C CA . LYS C 2 24 ? 51.545 -18.082 5.787 1.00 15.50 23 LYS C CA 1
ATOM 581 C C . LYS C 2 24 ? 51.978 -19.213 6.709 1.00 19.44 23 LYS C C 1
ATOM 582 O O . LYS C 2 24 ? 53.031 -19.146 7.349 1.00 16.24 23 LYS C O 1
ATOM 588 N N . GLY C 2 25 ? 51.154 -20.252 6.778 1.00 15.88 24 GLY C N 1
ATOM 589 C CA . GLY C 2 25 ? 51.416 -21.372 7.647 1.00 13.03 24 GLY C CA 1
ATOM 590 C C . GLY C 2 25 ? 52.682 -22.113 7.275 1.00 19.49 24 GLY C C 1
ATOM 591 O O . GLY C 2 25 ? 53.310 -21.850 6.247 1.00 23.07 24 GLY C O 1
ATOM 592 N N . PRO C 2 26 ? 53.071 -23.071 8.106 1.00 19.16 25 PRO C N 1
ATOM 593 C CA . PRO C 2 26 ? 54.264 -23.861 7.810 1.00 17.56 25 PRO C CA 1
ATOM 594 C C . PRO C 2 26 ? 53.999 -24.878 6.713 1.00 22.61 25 PRO C C 1
ATOM 595 O O . PRO C 2 26 ? 52.858 -25.210 6.388 1.00 15.00 25 PRO C O 1
ATOM 599 N N . ARG C 2 27 ? 55.091 -25.362 6.133 1.00 22.10 26 ARG C N 1
ATOM 600 C CA . ARG C 2 27 ? 54.981 -26.342 5.065 1.00 18.33 26 ARG C CA 1
ATOM 601 C C . ARG C 2 27 ? 54.468 -27.665 5.624 1.00 18.93 26 ARG C C 1
ATOM 602 O O . ARG C 2 27 ? 54.749 -28.032 6.769 1.00 18.39 26 ARG C O 1
ATOM 610 N N . GLY C 2 28 ? 53.685 -28.368 4.810 1.00 15.49 27 GLY C N 1
ATOM 611 C CA . GLY C 2 28 ? 53.167 -29.656 5.221 1.00 11.85 27 GLY C CA 1
ATOM 612 C C . GLY C 2 28 ? 54.270 -30.652 5.518 1.00 12.18 27 GLY C C 1
ATOM 613 O O . GLY C 2 28 ? 55.416 -30.513 5.089 1.00 15.49 27 GLY C O 1
ATOM 614 N N . LEU C 2 29 ? 53.906 -31.677 6.281 1.00 14.67 28 LEU C N 1
ATOM 615 C CA . LEU C 2 29 ? 54.854 -32.711 6.671 1.00 17.20 28 LEU C CA 1
ATOM 616 C C . LEU C 2 29 ? 55.252 -33.550 5.463 1.00 13.65 28 LEU C C 1
ATOM 617 O O . LEU C 2 29 ? 54.518 -33.612 4.476 1.00 20.83 28 LEU C O 1
ATOM 630 N N . GLY C 2 31 ? 55.876 -36.858 3.009 1.00 17.90 30 GLY C N 1
ATOM 631 C CA . GLY C 2 31 ? 55.036 -37.995 2.692 1.00 19.43 30 GLY C CA 1
ATOM 632 C C . GLY C 2 31 ? 55.585 -39.281 3.274 1.00 16.23 30 GLY C C 1
ATOM 633 O O . GLY C 2 31 ? 54.854 -40.253 3.454 1.00 24.56 30 GLY C O 1
ATOM 637 N N . PRO D 1 2 ? 66.586 -31.566 3.338 1.00 23.72 1 PRO D N 1
ATOM 638 C CA . PRO D 1 2 ? 65.502 -30.590 3.177 1.00 22.81 1 PRO D CA 1
ATOM 639 C C . PRO D 1 2 ? 65.869 -29.224 3.750 1.00 27.10 1 PRO D C 1
ATOM 640 O O . PRO D 1 2 ? 66.666 -29.145 4.684 1.00 22.19 1 PRO D O 1
ATOM 644 N N . VAL D 1 3 ? 65.294 -28.164 3.181 1.00 22.74 2 VAL D N 1
ATOM 645 C CA . VAL D 1 3 ? 65.592 -26.813 3.636 1.00 19.09 2 VAL D CA 1
ATOM 646 C C . VAL D 1 3 ? 65.044 -26.619 5.042 1.00 18.48 2 VAL D C 1
ATOM 647 O O . VAL D 1 3 ? 63.944 -27.085 5.372 1.00 26.17 2 VAL D O 1
ATOM 651 N N . GLY D 1 4 ? 65.823 -25.947 5.887 1.00 18.04 3 GLY D N 1
ATOM 652 C CA . GLY D 1 4 ? 65.384 -25.690 7.243 1.00 21.22 3 GLY D CA 1
ATOM 653 C C . GLY D 1 4 ? 64.123 -24.850 7.290 1.00 21.88 3 GLY D C 1
ATOM 654 O O . GLY D 1 4 ? 63.748 -24.172 6.331 1.00 18.40 3 GLY D O 1
ATOM 655 N N . ALA D 1 5 ? 63.453 -24.911 8.437 1.00 22.07 4 ALA D N 1
ATOM 656 C CA . ALA D 1 5 ? 62.239 -24.138 8.635 1.00 20.52 4 ALA D CA 1
ATOM 657 C C . ALA D 1 5 ? 62.555 -22.646 8.656 1.00 18.75 4 ALA D C 1
ATOM 658 O O . ALA D 1 5 ? 63.682 -22.223 8.929 1.00 22.60 4 ALA D O 1
ATOM 660 N N . ARG D 1 6 ? 61.538 -21.843 8.351 1.00 21.75 5 ARG D N 1
ATOM 661 C CA .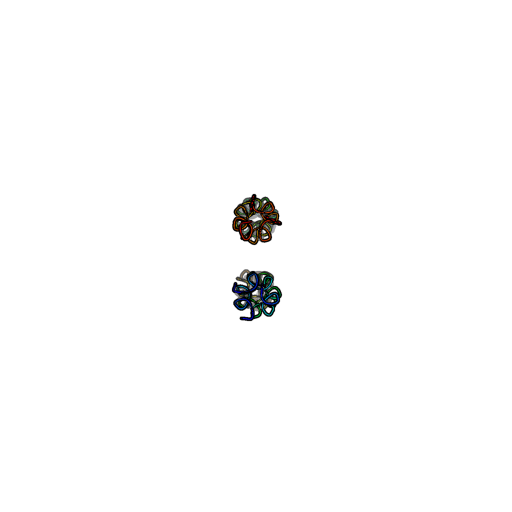 ARG D 1 6 ? 61.704 -20.398 8.385 1.00 19.40 5 ARG D CA 1
ATOM 662 C C . ARG D 1 6 ? 61.996 -19.936 9.806 1.00 19.33 5 ARG D C 1
ATOM 663 O O . ARG D 1 6 ? 61.465 -20.482 10.777 1.00 24.16 5 ARG D O 1
ATOM 671 N N . GLY D 1 7 ? 62.849 -18.922 9.921 1.00 13.25 6 GLY D N 1
ATOM 672 C CA . GLY D 1 7 ? 63.258 -18.413 11.207 1.00 12.62 6 GLY D CA 1
ATOM 673 C C . GLY D 1 7 ? 62.114 -17.806 11.992 1.00 13.21 6 GLY D C 1
ATOM 674 O O . GLY D 1 7 ? 61.013 -17.592 11.475 1.00 19.96 6 GLY D O 1
ATOM 675 N N . PRO D 1 8 ? 62.355 -17.531 13.269 1.00 9.08 7 PRO D N 1
ATOM 676 C CA . PRO D 1 8 ? 61.328 -16.882 14.085 1.00 10.40 7 PRO D CA 1
ATOM 677 C C . PRO D 1 8 ? 61.181 -15.418 13.707 1.00 13.42 7 PRO D C 1
ATOM 678 O O . PRO D 1 8 ? 62.072 -14.800 13.121 1.00 9.29 7 PRO D O 1
ATOM 682 N N . ALA D 1 9 ? 60.022 -14.867 14.048 1.00 12.53 8 ALA D N 1
ATOM 683 C CA . ALA D 1 9 ? 59.806 -13.444 13.857 1.00 12.21 8 ALA D CA 1
ATOM 684 C C . ALA D 1 9 ? 60.745 -12.647 14.754 1.00 11.67 8 ALA D C 1
ATOM 685 O O . ALA D 1 9 ? 61.129 -13.089 15.840 1.00 6.80 8 ALA D O 1
ATOM 687 N N . GLY D 1 10 ? 61.130 -11.465 14.284 1.00 6.76 9 GLY D N 1
ATOM 688 C CA . GLY D 1 10 ? 61.903 -10.555 15.092 1.00 6.39 9 GLY D CA 1
ATOM 689 C C . GLY D 1 10 ? 61.084 -10.057 16.265 1.00 9.13 9 GLY D C 1
ATOM 690 O O . GLY D 1 10 ? 59.876 -10.297 16.351 1.00 6.04 9 GLY D O 1
ATOM 691 N N . PRO D 1 11 ? 61.726 -9.371 17.202 1.00 6.61 10 PRO D N 1
ATOM 692 C CA . PRO D 1 11 ? 60.995 -8.804 18.340 1.00 6.83 10 PRO D CA 1
ATOM 693 C C . PRO D 1 11 ? 60.193 -7.575 17.926 1.00 5.18 10 PRO D C 1
ATOM 694 O O . PRO D 1 11 ? 60.376 -7.006 16.850 1.00 7.48 10 PRO D O 1
ATOM 698 N N . GLN D 1 12 ? 59.284 -7.176 18.814 1.00 5.92 11 GLN D N 1
ATOM 699 C CA . GLN D 1 12 ? 58.480 -5.987 18.573 1.00 4.96 11 GLN D CA 1
ATOM 700 C C . GLN D 1 12 ? 59.365 -4.748 18.511 1.00 10.82 11 GLN D C 1
ATOM 701 O O . GLN D 1 12 ? 60.347 -4.626 19.247 1.00 9.63 11 GLN D O 1
ATOM 707 N N . GLY D 1 13 ? 59.006 -3.821 17.620 1.00 4.69 12 GLY D N 1
ATOM 708 C CA . GLY D 1 13 ? 59.708 -2.579 17.511 1.00 5.41 12 GLY D CA 1
ATOM 709 C C . GLY D 1 13 ? 59.524 -1.710 18.742 1.00 8.16 12 GLY D C 1
ATOM 710 O O . GLY D 1 13 ? 58.794 -2.055 19.681 1.00 4.31 12 GLY D O 1
ATOM 711 N N . PRO D 1 14 ? 60.203 -0.568 18.750 1.00 7.47 13 PRO D N 1
ATOM 712 C CA . PRO D 1 14 ? 60.093 0.350 19.886 1.00 4.27 13 PRO D CA 1
ATOM 713 C C . PRO D 1 14 ? 58.768 1.092 19.870 1.00 4.99 13 PRO D C 1
ATOM 714 O O . PRO D 1 14 ? 58.147 1.292 18.824 1.00 5.85 13 PRO D O 1
ATOM 718 N N . ARG D 1 15 ? 58.339 1.505 21.059 1.00 5.82 14 ARG D N 1
ATOM 719 C CA . ARG D 1 15 ? 57.090 2.242 21.165 1.00 5.17 14 ARG D CA 1
ATOM 720 C C . ARG D 1 15 ? 57.203 3.579 20.447 1.00 10.08 14 ARG D C 1
ATOM 721 O O . ARG D 1 15 ? 58.268 4.200 20.399 1.00 5.86 14 ARG D O 1
ATOM 729 N N . GLY D 1 16 ? 56.090 4.009 19.869 1.00 8.53 15 GLY D N 1
ATOM 730 C CA . GLY D 1 16 ? 56.044 5.292 19.200 1.00 6.57 15 GLY D CA 1
ATOM 731 C C . GLY D 1 16 ? 56.267 6.446 20.156 1.00 5.02 15 GLY D C 1
ATOM 732 O O . GLY D 1 16 ? 56.253 6.316 21.381 1.00 6.89 15 GLY D O 1
ATOM 733 N N . ASP D 1 17 ? 56.483 7.612 19.558 1.00 8.25 16 ASP D N 1
ATOM 734 C CA . ASP D 1 17 ? 56.736 8.824 20.319 1.00 13.11 16 ASP D CA 1
ATOM 735 C C . ASP D 1 17 ? 55.468 9.276 21.036 1.00 7.33 16 ASP D C 1
ATOM 736 O O . ASP D 1 17 ? 54.351 9.094 20.544 1.00 9.92 16 ASP D O 1
ATOM 741 N N . LYS D 1 18 ? 55.647 9.851 22.224 1.00 7.34 17 LYS D N 1
ATOM 742 C CA . LYS D 1 18 ? 54.513 10.414 22.942 1.00 7.06 17 LYS D CA 1
ATOM 743 C C . LYS D 1 18 ? 53.880 11.535 22.125 1.00 6.60 17 LYS D C 1
ATOM 744 O O . LYS D 1 18 ? 54.555 12.247 21.377 1.00 10.26 17 LYS D O 1
ATOM 750 N N . GLY D 1 19 ? 52.564 11.677 22.263 1.00 7.79 18 GLY D N 1
ATOM 751 C CA . GLY D 1 19 ? 51.863 12.726 21.559 1.00 10.18 18 GLY D CA 1
ATOM 752 C C . GLY D 1 19 ? 52.240 14.107 22.057 1.00 9.75 18 GLY D C 1
ATOM 753 O O . GLY D 1 19 ? 52.750 14.290 23.163 1.00 6.91 18 GLY D O 1
ATOM 754 N N . GLU D 1 20 ? 51.986 15.101 21.210 1.00 6.14 19 GLU D N 1
ATOM 755 C CA . GLU D 1 20 ? 52.290 16.477 21.571 1.00 7.18 19 GLU D CA 1
ATOM 756 C C . GLU D 1 20 ? 51.404 16.940 22.720 1.00 11.86 19 GLU D C 1
ATOM 757 O O . GLU D 1 20 ? 50.226 16.581 22.805 1.00 10.67 19 GLU D O 1
ATOM 763 N N . THR D 1 21 ? 51.987 17.732 23.617 1.00 8.46 20 THR D N 1
ATOM 764 C CA . THR D 1 21 ? 51.205 18.384 24.658 1.00 8.74 20 THR D CA 1
ATOM 765 C C . THR D 1 21 ? 50.190 19.324 24.018 1.00 9.43 20 THR D C 1
ATOM 766 O O . THR D 1 21 ? 50.476 19.980 23.013 1.00 6.36 20 THR D O 1
ATOM 770 N N . GLY D 1 22 ? 48.988 19.369 24.590 1.00 12.97 21 GLY D N 1
ATOM 771 C CA . GLY D 1 22 ? 47.940 20.201 24.034 1.00 9.99 21 GLY D CA 1
ATOM 772 C C . GLY D 1 22 ? 48.284 21.677 24.080 1.00 9.56 21 GLY D C 1
ATOM 773 O O . GLY D 1 22 ? 49.180 22.121 24.800 1.00 7.36 21 GLY D O 1
ATOM 774 N N . GLU D 1 23 ? 47.552 22.450 23.282 1.00 6.83 22 GLU D N 1
ATOM 775 C CA . GLU D 1 23 ? 47.761 23.888 23.242 1.00 11.30 22 GLU D CA 1
ATOM 776 C C . GLU D 1 23 ? 47.215 24.549 24.507 1.00 11.03 22 GLU D C 1
ATOM 777 O O . GLU D 1 23 ? 46.386 23.991 25.229 1.00 10.36 22 GLU D O 1
ATOM 783 N N . GLN D 1 24 ? 47.702 25.760 24.768 1.00 7.30 23 GLN D N 1
ATOM 784 C CA . GLN D 1 24 ? 47.219 26.534 25.902 1.00 7.28 23 GLN D CA 1
ATOM 785 C C . GLN D 1 24 ? 45.759 26.915 25.694 1.00 6.69 23 GLN D C 1
ATOM 786 O O . GLN D 1 24 ? 45.332 27.214 24.576 1.00 10.25 23 GLN D O 1
ATOM 792 N N . GLY D 1 25 ? 44.993 26.894 26.779 1.00 6.38 24 GLY D N 1
ATOM 793 C CA . GLY D 1 25 ? 43.586 27.230 26.706 1.00 5.98 24 GLY D CA 1
ATOM 794 C C . GLY D 1 25 ? 43.357 28.686 26.344 1.00 6.41 24 GLY D C 1
ATOM 795 O O . GLY D 1 25 ? 44.263 29.520 26.327 1.00 6.89 24 GLY D O 1
ATOM 796 N N . ASP D 1 26 ? 42.097 28.985 26.035 1.00 6.54 25 ASP D N 1
ATOM 797 C CA . ASP D 1 26 ? 41.702 30.352 25.733 1.00 6.66 25 ASP D CA 1
ATOM 798 C C . ASP D 1 26 ? 41.952 31.256 26.933 1.00 6.79 25 ASP D C 1
ATOM 799 O O . ASP D 1 26 ? 41.929 30.818 28.086 1.00 9.32 25 ASP D O 1
ATOM 804 N N . ARG D 1 27 ? 42.199 32.534 26.653 1.00 7.14 26 ARG D N 1
ATOM 805 C CA . ARG D 1 27 ? 42.256 33.512 27.726 1.00 7.66 26 ARG D CA 1
ATOM 806 C C . ARG D 1 27 ? 40.891 33.614 28.394 1.00 11.32 26 ARG D C 1
ATOM 807 O O . ARG D 1 27 ? 39.851 33.360 27.779 1.00 8.02 26 ARG D O 1
ATOM 815 N N . GLY D 1 28 ? 40.900 33.975 29.672 1.00 9.89 27 GLY D N 1
ATOM 816 C CA . GLY D 1 28 ? 39.659 34.099 30.401 1.00 8.14 27 GLY D CA 1
ATOM 817 C C . GLY D 1 28 ? 38.827 35.275 29.930 1.00 11.16 27 GLY D C 1
ATOM 818 O O . GLY D 1 28 ? 39.289 36.164 29.213 1.00 11.96 27 GLY D O 1
ATOM 819 N N . ILE D 1 29 ? 37.556 35.262 30.336 1.00 10.65 28 ILE D N 1
ATOM 820 C CA . ILE D 1 29 ? 36.691 36.411 30.099 1.00 9.73 28 ILE D CA 1
ATOM 821 C C . ILE D 1 29 ? 37.207 37.598 30.898 1.00 18.75 28 ILE D C 1
ATOM 822 O O . ILE D 1 29 ? 37.564 37.470 32.076 1.00 17.64 28 ILE D O 1
ATOM 827 N N . LYS D 1 30 ? 37.256 38.762 30.257 1.00 16.95 29 LYS D N 1
ATOM 828 C CA . LYS D 1 30 ? 37.977 39.901 30.801 1.00 16.87 29 LYS D CA 1
ATOM 829 C C . LYS D 1 30 ? 37.116 40.712 31.764 1.00 16.17 29 LYS D C 1
ATOM 830 O O . LYS D 1 30 ? 35.897 40.833 31.600 1.00 24.86 29 LYS D O 1
ATOM 836 N N . GLY D 1 31 ? 37.770 41.248 32.791 1.00 20.52 30 GLY D N 1
ATOM 837 C CA . GLY D 1 31 ? 37.144 42.161 33.725 1.00 28.21 30 GLY D CA 1
ATOM 838 C C . GLY D 1 31 ? 37.957 43.433 33.896 1.00 28.45 30 GLY D C 1
ATOM 839 O O . GLY D 1 31 ? 39.189 43.434 33.818 1.00 32.17 30 GLY D O 1
ATOM 840 N N . ALA E 2 2 ? 73.524 -34.740 2.827 1.00 27.60 1 ALA E N 1
ATOM 841 C CA . ALA E 2 2 ? 73.995 -34.295 4.130 1.00 30.39 1 ALA E CA 1
ATOM 842 C C . ALA E 2 2 ? 72.876 -33.530 4.848 1.00 31.63 1 ALA E C 1
ATOM 843 O O . ALA E 2 2 ? 71.765 -34.041 4.944 1.00 38.59 1 ALA E O 1
ATOM 845 N N . VAL E 2 3 ? 73.162 -32.348 5.412 1.00 23.53 2 VAL E N 1
ATOM 846 C CA . VAL E 2 3 ? 72.136 -31.550 6.080 1.00 21.82 2 VAL E CA 1
ATOM 847 C C . VAL E 2 3 ? 71.741 -30.431 5.143 1.00 27.45 2 VAL E C 1
ATOM 848 O O . VAL E 2 3 ? 72.574 -29.896 4.416 1.00 20.10 2 VAL E O 1
ATOM 852 N N . GLY E 2 4 ? 70.459 -30.108 5.140 1.00 26.41 3 GLY E N 1
ATOM 853 C CA . GLY E 2 4 ? 69.947 -29.162 4.186 1.00 21.65 3 GLY E CA 1
ATOM 854 C C . GLY E 2 4 ? 70.385 -27.718 4.394 1.00 18.53 3 GLY E C 1
ATOM 855 O O . GLY E 2 4 ? 71.015 -27.384 5.402 1.00 18.82 3 GLY E O 1
ATOM 856 N N . PRO E 2 5 ? 70.056 -26.831 3.447 1.00 17.82 4 PRO E N 1
ATOM 857 C CA . PRO E 2 5 ? 70.485 -25.431 3.565 1.00 18.80 4 PRO E CA 1
ATOM 858 C C . PRO E 2 5 ? 69.805 -24.740 4.736 1.00 13.75 4 PRO E C 1
ATOM 859 O O . PRO E 2 5 ? 68.760 -25.171 5.228 1.00 16.52 4 PRO E O 1
ATOM 863 N N . ARG E 2 6 ? 70.440 -23.667 5.204 1.00 19.49 5 ARG E N 1
ATOM 864 C CA . ARG E 2 6 ? 69.846 -22.833 6.237 1.00 18.08 5 ARG E CA 1
ATOM 865 C C . ARG E 2 6 ? 68.474 -22.350 5.786 1.00 16.95 5 ARG E C 1
ATOM 866 O O . ARG E 2 6 ? 68.27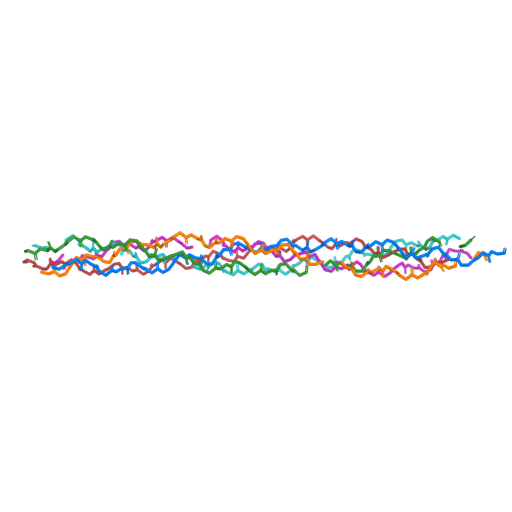6 -21.990 4.622 1.00 12.77 5 ARG E O 1
ATOM 874 N N . GLY E 2 7 ? 67.520 -22.357 6.711 1.00 11.89 6 GLY E N 1
ATOM 875 C CA . GLY E 2 7 ? 66.178 -21.924 6.412 1.00 12.24 6 GLY E CA 1
ATOM 876 C C . GLY E 2 7 ? 66.115 -20.446 6.089 1.00 14.36 6 GLY E C 1
ATOM 877 O O . GLY E 2 7 ? 67.058 -19.690 6.343 1.00 14.22 6 GLY E O 1
ATOM 878 N N . PRO E 2 8 ? 65.005 -20.005 5.503 1.00 11.74 7 PRO E N 1
ATOM 879 C CA . PRO E 2 8 ? 64.839 -18.576 5.222 1.00 12.01 7 PRO E CA 1
ATOM 880 C C . PRO E 2 8 ? 64.689 -17.774 6.506 1.00 14.09 7 PRO E C 1
ATOM 881 O O . PRO E 2 8 ? 64.344 -18.297 7.568 1.00 12.29 7 PRO E O 1
ATOM 885 N N . SER E 2 9 ? 64.951 -16.476 6.390 1.00 12.79 8 SER E N 1
ATOM 886 C CA . SER E 2 9 ? 64.860 -15.593 7.543 1.00 11.31 8 SER E CA 1
ATOM 887 C C . SER E 2 9 ? 63.409 -15.427 7.976 1.00 15.16 8 SER E C 1
ATOM 888 O O . SER E 2 9 ? 62.481 -15.475 7.163 1.00 10.51 8 SER E O 1
ATOM 891 N N . GLY E 2 10 ? 63.219 -15.235 9.278 1.00 18.15 9 GLY E N 1
ATOM 892 C CA . GLY E 2 10 ? 61.903 -15.034 9.831 1.00 8.92 9 GLY E CA 1
ATOM 893 C C . GLY E 2 10 ? 61.323 -13.695 9.428 1.00 14.75 9 GLY E C 1
ATOM 894 O O . GLY E 2 10 ? 62.014 -12.832 8.879 1.00 13.69 9 GLY E O 1
ATOM 895 N N . PRO E 2 11 ? 60.033 -13.501 9.684 1.00 11.31 10 PRO E N 1
ATOM 896 C CA . PRO E 2 11 ? 59.410 -12.215 9.356 1.00 15.18 10 PRO E CA 1
ATOM 897 C C . PRO E 2 11 ? 59.858 -11.124 10.314 1.00 10.83 10 PRO E C 1
ATOM 898 O O . PRO E 2 11 ? 60.286 -11.389 11.441 1.00 7.92 10 PRO E O 1
ATOM 902 N N . GLN E 2 12 ? 59.774 -9.882 9.843 1.00 8.58 11 GLN E N 1
ATOM 903 C CA . GLN E 2 12 ? 59.992 -8.739 10.720 1.00 8.20 11 GLN E CA 1
ATOM 904 C C . GLN E 2 12 ? 58.998 -8.775 11.872 1.00 9.05 11 GLN E C 1
ATOM 905 O O . GLN E 2 12 ? 57.842 -9.172 11.703 1.00 7.98 11 GLN E O 1
ATOM 911 N N . GLY E 2 13 ? 59.458 -8.376 13.051 1.00 7.24 12 GLY E N 1
ATOM 912 C CA . GLY E 2 13 ? 58.593 -8.337 14.213 1.00 10.05 12 GLY E CA 1
ATOM 913 C C . GLY E 2 13 ? 57.441 -7.366 14.037 1.00 11.72 12 GLY E C 1
ATOM 914 O O . GLY E 2 13 ? 57.395 -6.546 13.120 1.00 8.77 12 GLY E O 1
ATOM 915 N N . ILE E 2 14 ? 56.477 -7.474 14.952 1.00 7.07 13 ILE E N 1
ATOM 916 C CA . ILE E 2 14 ? 55.321 -6.592 14.912 1.00 9.37 13 ILE E CA 1
ATOM 917 C C . ILE E 2 14 ? 55.753 -5.156 15.188 1.00 9.33 13 ILE E C 1
ATOM 918 O O . ILE E 2 14 ? 56.753 -4.896 15.871 1.00 7.78 13 ILE E O 1
ATOM 923 N N . ARG E 2 15 ? 54.996 -4.212 14.631 1.00 7.83 14 ARG E N 1
ATOM 924 C CA . ARG E 2 15 ? 55.305 -2.800 14.796 1.00 9.89 14 ARG E CA 1
ATOM 925 C C . ARG E 2 15 ? 55.191 -2.406 16.264 1.00 6.80 14 ARG E C 1
ATOM 926 O O . ARG E 2 15 ? 54.470 -3.033 17.046 1.00 8.04 14 ARG E O 1
ATOM 934 N N . GLY E 2 16 ? 55.930 -1.367 16.640 1.00 6.68 15 GLY E N 1
ATOM 935 C CA . GLY E 2 16 ? 55.939 -0.937 18.021 1.00 8.28 15 GLY E CA 1
ATOM 936 C C . GLY E 2 16 ? 54.588 -0.420 18.474 1.00 6.52 15 GLY E C 1
ATOM 937 O O . GLY E 2 16 ? 53.730 -0.038 17.675 1.00 6.85 15 GLY E O 1
ATOM 938 N N . ASP E 2 17 ? 54.404 -0.425 19.793 1.00 6.42 16 ASP E N 1
ATOM 939 C CA . ASP E 2 17 ? 53.196 0.122 20.388 1.00 6.61 16 ASP E CA 1
ATOM 940 C C . ASP E 2 17 ? 52.977 1.558 19.937 1.00 6.72 16 ASP E C 1
ATOM 941 O O . ASP E 2 17 ? 53.927 2.310 19.707 1.00 9.18 16 ASP E O 1
ATOM 946 N N . LYS E 2 18 ? 51.707 1.931 19.806 1.00 7.06 17 LYS E N 1
ATOM 947 C CA . LYS E 2 18 ? 51.379 3.330 19.590 1.00 7.91 17 LYS E CA 1
ATOM 948 C C . LYS E 2 18 ? 51.907 4.181 20.738 1.00 10.38 17 LYS E C 1
ATOM 949 O O . LYS E 2 18 ? 51.934 3.759 21.898 1.00 6.95 17 LYS E O 1
ATOM 955 N N . GLY E 2 19 ? 52.327 5.396 20.398 1.00 7.40 18 GLY E N 1
ATOM 956 C CA . GLY E 2 19 ? 52.880 6.287 21.392 1.00 7.30 18 GLY E CA 1
ATOM 957 C C . GLY E 2 19 ? 51.863 6.696 22.441 1.00 7.37 18 GLY E C 1
ATOM 958 O O . GLY E 2 19 ? 50.659 6.771 22.193 1.00 7.59 18 GLY E O 1
ATOM 959 N N . GLU E 2 20 ? 52.380 6.936 23.640 1.00 10.54 19 GLU E N 1
ATOM 960 C CA . GLU E 2 20 ? 51.645 7.513 24.759 1.00 10.68 19 GLU E CA 1
ATOM 961 C C . GLU E 2 20 ? 50.810 8.723 24.339 1.00 12.97 19 GLU E C 1
ATOM 962 O O . GLU E 2 20 ? 51.220 9.490 23.468 1.00 14.27 19 GLU E O 1
ATOM 976 N N . GLY E 2 22 ? 49.392 12.495 24.374 1.00 16.49 21 GLY E N 1
ATOM 977 C CA . GLY E 2 22 ? 49.961 13.773 24.750 1.00 10.47 21 GLY E CA 1
ATOM 978 C C . GLY E 2 22 ? 49.277 14.315 25.985 1.00 12.52 21 GLY E C 1
ATOM 979 O O . GLY E 2 22 ? 48.092 14.067 26.203 1.00 9.88 21 GLY E O 1
ATOM 980 N N . GLU E 2 23 ? 50.021 15.046 26.809 1.00 12.92 22 GLU E N 1
ATOM 981 C CA . GLU E 2 23 ? 49.418 15.655 27.981 1.00 16.02 22 GLU E CA 1
ATOM 982 C C . GLU E 2 23 ? 48.503 16.803 27.579 1.00 13.89 22 GLU E C 1
ATOM 983 O O . GLU E 2 23 ? 48.669 17.427 26.527 1.00 12.13 22 GLU E O 1
ATOM 989 N N . LYS E 2 24 ? 47.518 17.067 28.429 1.00 11.35 23 LYS E N 1
ATOM 990 C CA . LYS E 2 24 ? 46.551 18.113 28.147 1.00 9.47 23 LYS E CA 1
ATOM 991 C C . LYS E 2 24 ? 47.207 19.481 28.314 1.00 10.28 23 LYS E C 1
ATOM 992 O O . LYS E 2 24 ? 48.121 19.662 29.123 1.00 12.51 23 LYS E O 1
ATOM 998 N N . GLY E 2 25 ? 46.755 20.438 27.508 1.00 9.15 24 GLY E N 1
ATOM 999 C CA . GLY E 2 25 ? 47.350 21.752 27.475 1.00 9.67 24 GLY E CA 1
ATOM 1000 C C . GLY E 2 25 ? 47.211 22.505 28.781 1.00 8.45 24 GLY E C 1
ATOM 1001 O O . GLY E 2 25 ? 46.387 22.169 29.638 1.00 8.86 24 GLY E O 1
ATOM 1002 N N . PRO E 2 26 ? 48.026 23.540 28.960 1.00 8.52 25 PRO E N 1
ATOM 1003 C CA . PRO E 2 26 ? 47.926 24.361 30.168 1.00 13.40 25 PRO E CA 1
ATOM 1004 C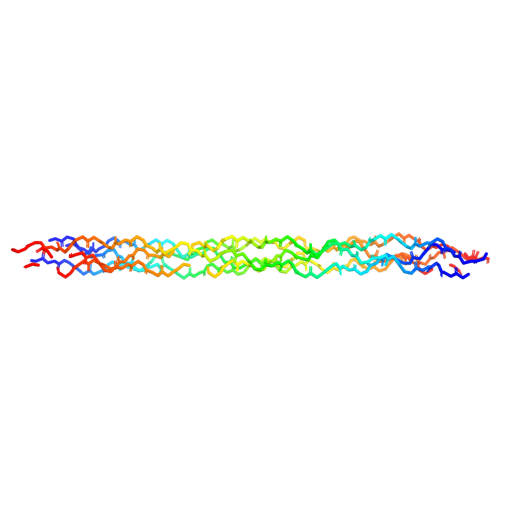 C . PRO E 2 26 ? 46.730 25.300 30.106 1.00 8.50 25 PRO E C 1
ATOM 1005 O O . PRO E 2 26 ? 46.229 25.648 29.036 1.00 7.99 25 PRO E O 1
ATOM 1009 N N . ARG E 2 27 ? 46.275 25.705 31.290 1.00 12.64 26 ARG E N 1
ATOM 1010 C CA A ARG E 2 27 ? 45.147 26.619 31.378 0.46 8.97 26 ARG E CA 1
ATOM 1011 C CA B ARG E 2 27 ? 45.147 26.620 31.377 0.54 8.97 26 ARG E CA 1
ATOM 1012 C C . ARG E 2 27 ? 45.499 27.963 30.748 1.00 13.97 26 ARG E C 1
ATOM 1013 O O . ARG E 2 27 ? 46.641 28.426 30.810 1.00 13.73 26 ARG E O 1
ATOM 1028 N N . GLY E 2 28 ? 44.500 28.583 30.125 1.00 8.30 27 GLY E N 1
ATOM 1029 C CA . GLY E 2 28 ? 44.702 29.889 29.538 1.00 13.54 27 GLY E CA 1
ATOM 1030 C C . GLY E 2 28 ? 45.011 30.939 30.585 1.00 10.11 27 GLY E C 1
ATOM 1031 O O . GLY E 2 28 ? 44.809 30.751 31.787 1.00 12.15 27 GLY E O 1
ATOM 1032 N N . LEU E 2 29 ? 45.524 32.066 30.110 1.00 8.55 28 LEU E N 1
ATOM 1033 C CA . LEU E 2 29 ? 45.855 33.172 30.993 1.00 9.02 28 LEU E CA 1
ATOM 1034 C C . LEU E 2 29 ? 44.587 33.780 31.571 1.00 11.48 28 LEU E C 1
ATOM 1035 O O . LEU E 2 29 ? 43.520 33.723 30.958 1.00 10.56 28 LEU E O 1
ATOM 1048 N N . GLY E 2 31 ? 41.761 36.564 32.692 1.00 12.19 30 GLY E N 1
ATOM 1049 C CA . GLY E 2 31 ? 41.125 37.592 31.887 1.00 15.77 30 GLY E CA 1
ATOM 1050 C C . GLY E 2 31 ? 41.813 38.941 31.928 1.00 16.70 30 GLY E C 1
ATOM 1051 O O . GLY E 2 31 ? 41.776 39.634 32.942 1.00 27.86 30 GLY E O 1
ATOM 1055 N N . ALA F 2 2 ? 68.811 -34.957 6.713 1.00 31.08 1 ALA F N 1
ATOM 1056 C CA . ALA F 2 2 ? 68.884 -34.054 7.856 1.00 31.10 1 ALA F CA 1
ATOM 1057 C C . ALA F 2 2 ? 68.278 -32.706 7.498 1.00 29.84 1 ALA F C 1
ATOM 1058 O O . ALA F 2 2 ? 68.782 -31.993 6.628 1.00 29.47 1 ALA F O 1
ATOM 1060 N N . VAL F 2 3 ? 67.164 -32.384 8.159 1.00 29.87 2 VAL F N 1
ATOM 1061 C CA . VAL F 2 3 ? 66.485 -31.126 7.898 1.00 29.38 2 VAL F CA 1
ATOM 1062 C C . VAL F 2 3 ? 67.432 -29.983 8.223 1.00 29.02 2 VAL F C 1
ATOM 1063 O O . VAL F 2 3 ? 68.133 -30.000 9.244 1.00 32.16 2 VAL F O 1
ATOM 1067 N N . GLY F 2 4 ? 67.481 -28.996 7.332 1.00 28.39 3 GLY F N 1
ATOM 1068 C CA . GLY F 2 4 ? 68.446 -27.930 7.420 1.00 32.11 3 GLY F CA 1
ATOM 1069 C C . GLY F 2 4 ? 68.330 -27.114 8.687 1.00 29.30 3 GLY F C 1
ATOM 1070 O O . GLY F 2 4 ? 67.360 -27.223 9.447 1.00 28.30 3 GLY F O 1
ATOM 1071 N N . PRO F 2 5 ? 69.341 -26.289 8.949 1.00 27.51 4 PRO F N 1
ATOM 1072 C CA . PRO F 2 5 ? 69.266 -25.381 10.094 1.00 26.33 4 PRO F CA 1
ATOM 1073 C C . PRO F 2 5 ? 68.068 -24.454 9.976 1.00 29.05 4 PRO F C 1
ATOM 1074 O O . PRO F 2 5 ? 67.700 -24.016 8.885 1.00 25.95 4 PRO F O 1
ATOM 1078 N N . ARG F 2 6 ? 67.449 -24.178 11.117 1.00 29.66 5 ARG F N 1
ATOM 1079 C CA . ARG F 2 6 ? 66.388 -23.188 11.169 1.00 26.29 5 ARG F CA 1
ATOM 1080 C C . ARG F 2 6 ? 66.911 -21.835 10.714 1.00 25.59 5 ARG F C 1
ATOM 1081 O O . ARG F 2 6 ? 68.024 -21.432 11.063 1.00 25.35 5 ARG F O 1
ATOM 1089 N N . GLY F 2 7 ? 66.094 -21.132 9.936 1.00 14.58 6 GLY F N 1
ATOM 1090 C CA . GLY F 2 7 ? 66.455 -19.835 9.426 1.00 10.11 6 GLY F CA 1
ATOM 1091 C C . GLY F 2 7 ? 66.740 -18.837 10.527 1.00 15.16 6 GLY F C 1
ATOM 1092 O O . GLY F 2 7 ? 66.325 -19.004 11.678 1.00 14.93 6 GLY F O 1
ATOM 1093 N N . PRO F 2 8 ? 67.480 -17.786 10.195 1.00 14.02 7 PRO F N 1
ATOM 1094 C CA . PRO F 2 8 ? 67.751 -16.736 11.178 1.00 11.64 7 PRO F CA 1
ATOM 1095 C C . PRO F 2 8 ? 66.486 -15.968 11.530 1.00 14.84 7 PRO F C 1
ATOM 1096 O O . PRO F 2 8 ? 65.471 -16.022 10.832 1.00 15.27 7 PRO F O 1
ATOM 1100 N N . SER F 2 9 ? 66.563 -15.244 12.642 1.00 15.11 8 SER F N 1
ATOM 1101 C CA . SER F 2 9 ? 65.428 -14.459 13.104 1.00 12.34 8 SER F CA 1
ATOM 1102 C C . SER F 2 9 ? 65.223 -13.233 12.223 1.00 12.35 8 SER F C 1
ATOM 1103 O O . SER F 2 9 ? 66.160 -12.710 11.614 1.00 8.78 8 SER F O 1
ATOM 1106 N N . GLY F 2 10 ? 63.976 -12.779 12.158 1.00 11.66 9 GLY F N 1
ATOM 1107 C CA . GLY F 2 10 ? 63.629 -11.620 11.371 1.00 12.01 9 GLY F CA 1
ATOM 1108 C C . GLY F 2 10 ? 64.089 -10.340 12.032 1.00 14.85 9 GLY F C 1
ATOM 1109 O O . GLY F 2 10 ? 64.490 -10.327 13.200 1.00 11.10 9 GLY F O 1
ATOM 1110 N N . PRO F 2 11 ? 64.047 -9.234 11.294 1.00 14.72 10 PRO F N 1
ATOM 1111 C CA . PRO F 2 11 ? 64.443 -7.953 11.887 1.00 10.97 10 PRO F CA 1
ATOM 1112 C C . PRO F 2 11 ? 63.461 -7.532 12.966 1.00 8.91 10 PRO F C 1
ATOM 1113 O O . PRO F 2 11 ? 62.281 -7.887 12.940 1.00 11.62 10 PRO F O 1
ATOM 1117 N N . GLN F 2 12 ? 63.974 -6.779 13.932 1.00 8.15 11 GLN F N 1
ATOM 1118 C CA . GLN F 2 12 ? 63.119 -6.161 14.934 1.00 7.77 11 GLN F CA 1
ATOM 1119 C C . GLN F 2 12 ? 62.138 -5.209 14.257 1.00 9.00 11 GLN F C 1
ATOM 1120 O O . GLN F 2 12 ? 62.453 -4.573 13.248 1.00 8.47 11 GLN F O 1
ATOM 1126 N N . GLY F 2 13 ? 60.9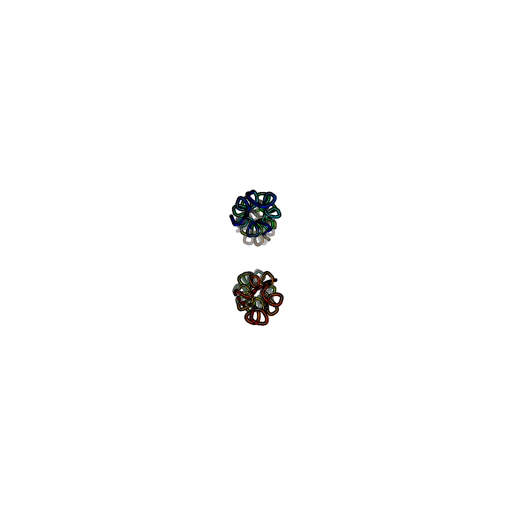30 -5.137 14.807 1.00 12.35 12 GLY F N 1
ATOM 1127 C CA . GLY F 2 13 ? 59.857 -4.392 14.177 1.00 8.50 12 GLY F CA 1
ATOM 1128 C C . GLY F 2 13 ? 60.123 -2.900 14.095 1.00 8.55 12 GLY F C 1
ATOM 1129 O O . GLY F 2 13 ? 61.086 -2.358 14.637 1.00 10.49 12 GLY F O 1
ATOM 1130 N N . ILE F 2 14 ? 59.220 -2.226 13.390 1.00 11.65 13 ILE F N 1
ATOM 1131 C CA . ILE F 2 14 ? 59.294 -0.786 13.169 1.00 11.93 13 ILE F CA 1
ATOM 1132 C C . ILE F 2 14 ? 58.863 -0.043 14.429 1.00 8.97 13 ILE F C 1
ATOM 1133 O O . ILE F 2 14 ? 58.090 -0.555 15.247 1.00 12.15 13 ILE F O 1
ATOM 1138 N N . ARG F 2 15 ? 59.388 1.172 14.602 1.00 10.27 14 ARG F N 1
ATOM 1139 C CA . ARG F 2 15 ? 58.886 2.068 15.637 1.00 8.83 14 ARG F CA 1
ATOM 1140 C C . ARG F 2 15 ? 57.390 2.307 15.475 1.00 10.97 14 ARG F C 1
ATOM 1141 O O . ARG F 2 15 ? 56.884 2.469 14.362 1.00 14.73 14 ARG F O 1
ATOM 1149 N N . GLY F 2 16 ? 56.686 2.350 16.599 1.00 10.07 15 GLY F N 1
ATOM 1150 C CA . GLY F 2 16 ? 55.255 2.560 16.574 1.00 9.64 15 GLY F CA 1
ATOM 1151 C C . GLY F 2 16 ? 54.869 3.956 16.121 1.00 13.74 15 GLY F C 1
ATOM 1152 O O . GLY F 2 16 ? 55.697 4.843 15.907 1.00 9.62 15 GLY F O 1
ATOM 1153 N N . ASP F 2 17 ? 53.561 4.141 15.968 1.00 10.11 16 ASP F N 1
ATOM 1154 C CA . ASP F 2 17 ? 53.016 5.433 15.583 1.00 11.16 16 ASP F CA 1
ATOM 1155 C C . ASP F 2 17 ? 53.114 6.422 16.739 1.00 10.54 16 ASP F C 1
ATOM 1156 O O . ASP F 2 17 ? 53.111 6.045 17.914 1.00 9.63 16 ASP F O 1
ATOM 1161 N N . LYS F 2 18 ? 53.204 7.702 16.395 1.00 12.43 17 LYS F N 1
ATOM 1162 C CA . LYS F 2 18 ? 53.181 8.740 17.414 1.00 10.12 17 LYS F CA 1
ATOM 1163 C C . LYS F 2 18 ? 51.779 8.860 17.995 1.00 10.82 17 LYS F C 1
ATOM 1164 O O . LYS F 2 18 ? 50.780 8.715 17.284 1.00 10.94 17 LYS F O 1
ATOM 1170 N N . GLY F 2 19 ? 51.703 9.104 19.299 1.00 10.09 18 GLY F N 1
ATOM 1171 C CA . GLY F 2 19 ? 50.420 9.347 19.920 1.00 9.77 18 GLY F CA 1
ATOM 1172 C C . GLY F 2 19 ? 49.786 10.629 19.418 1.00 10.34 18 GLY F C 1
ATOM 1173 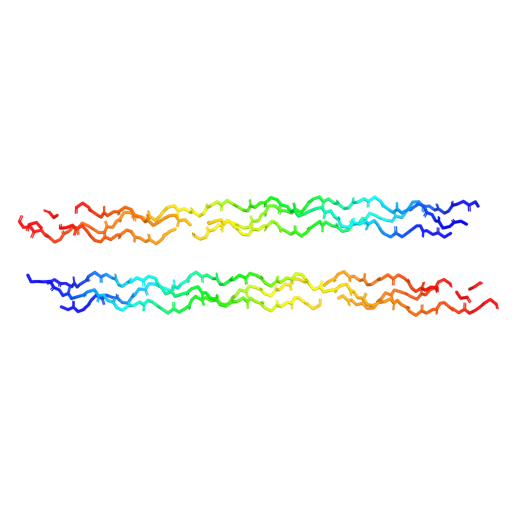O O . GLY F 2 19 ? 50.455 11.554 18.960 1.00 11.16 18 GLY F O 1
ATOM 1174 N N . GLU F 2 20 ? 48.460 10.681 19.493 1.00 16.06 19 GLU F N 1
ATOM 1175 C CA . GLU F 2 20 ? 47.758 11.888 19.077 1.00 13.76 19 GLU F CA 1
ATOM 1176 C C . GLU F 2 20 ? 47.949 13.007 20.092 1.00 17.63 19 GLU F C 1
ATOM 1177 O O . GLU F 2 20 ? 48.304 12.763 21.247 1.00 11.34 19 GLU F O 1
ATOM 1191 N N . GLY F 2 22 ? 47.681 16.043 22.827 1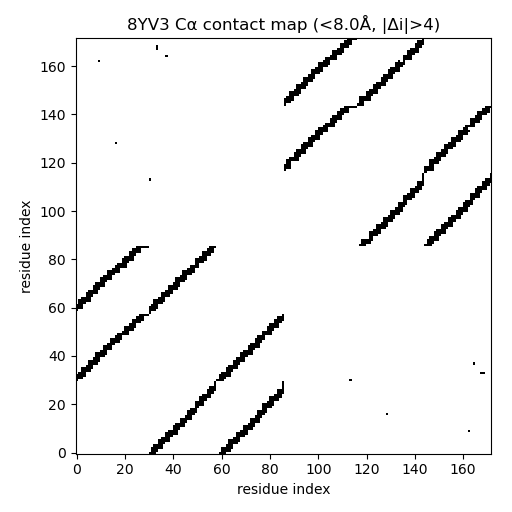.00 11.29 21 GLY F N 1
ATOM 1192 C CA . GLY F 2 22 ? 46.922 16.286 24.032 1.00 11.89 21 GLY F CA 1
ATOM 1193 C C . GLY F 2 22 ? 45.804 17.254 23.716 1.00 10.89 21 GLY F C 1
ATOM 1194 O O . GLY F 2 22 ? 45.906 18.060 22.791 1.00 12.37 21 GLY F O 1
ATOM 1195 N N . GLU F 2 23 ? 44.723 17.157 24.472 1.00 11.92 22 GLU F N 1
ATOM 1196 C CA . GLU F 2 23 ? 43.591 18.045 24.293 1.00 17.70 22 GLU F CA 1
ATOM 1197 C C . GLU F 2 23 ? 43.905 19.438 24.835 1.00 18.24 22 GLU F C 1
ATOM 1198 O O . GLU F 2 23 ? 44.719 19.602 25.746 1.00 10.80 22 GLU F O 1
ATOM 1204 N N . LYS F 2 24 ? 43.281 20.450 24.224 1.00 13.59 23 LYS F N 1
ATOM 1205 C CA . LYS F 2 24 ? 43.574 21.837 24.562 1.00 9.97 23 LYS F CA 1
ATOM 1206 C C . LYS F 2 24 ? 43.280 22.111 26.031 1.00 16.78 23 LYS F C 1
ATOM 1207 O O . LYS F 2 24 ? 42.358 21.542 26.620 1.00 10.65 23 LYS F O 1
ATOM 1213 N N . GLY F 2 25 ? 44.076 23.002 26.617 1.00 9.72 24 GLY F N 1
ATOM 1214 C CA . GLY F 2 25 ? 43.935 23.356 28.005 1.00 9.94 24 GLY F CA 1
ATOM 1215 C C . GLY F 2 25 ? 42.624 24.054 28.298 1.00 15.89 24 GLY F C 1
ATOM 1216 O O . GLY F 2 25 ? 41.928 24.531 27.397 1.00 9.72 24 GLY F O 1
ATOM 1217 N N . PRO F 2 26 ? 42.266 24.129 29.576 1.00 15.70 25 PRO F N 1
ATOM 1218 C CA . PRO F 2 26 ? 41.004 24.770 29.948 1.00 10.56 25 PRO F CA 1
ATOM 1219 C C . PRO F 2 26 ? 41.079 26.284 29.817 1.00 10.57 25 PRO F C 1
ATOM 1220 O O . PRO F 2 26 ? 42.151 26.892 29.818 1.00 11.59 25 PRO F O 1
ATOM 1224 N N . ARG F 2 27 ? 39.898 26.885 29.690 1.00 12.86 26 ARG F N 1
ATOM 1225 C CA . ARG F 2 27 ? 39.788 28.331 29.567 1.00 14.45 26 ARG F CA 1
ATOM 1226 C C . ARG F 2 27 ? 40.352 29.021 30.801 1.00 10.03 26 ARG F C 1
ATOM 1227 O O . ARG F 2 27 ? 40.226 28.523 31.921 1.00 10.57 26 ARG F O 1
ATOM 1235 N N . GLY F 2 28 ? 40.979 30.175 30.590 1.00 9.84 27 GLY F N 1
ATOM 1236 C CA . GLY F 2 28 ? 41.526 30.924 31.702 1.00 13.43 27 GLY F CA 1
ATOM 1237 C C . GLY F 2 28 ? 40.452 31.383 32.669 1.00 13.75 27 GLY F C 1
ATOM 1238 O O . GLY F 2 28 ? 39.261 31.424 32.357 1.00 10.75 27 GLY F O 1
ATOM 1239 N N . LEU F 2 29 ? 40.891 31.728 33.874 1.00 15.42 28 LEU F N 1
ATOM 1240 C CA . LEU F 2 29 ? 39.976 32.203 34.902 1.00 14.70 28 LEU F CA 1
ATOM 1241 C C . LEU F 2 29 ? 39.491 33.613 34.578 1.00 11.83 28 LEU F C 1
ATOM 1242 O O . LEU F 2 29 ? 40.152 34.353 33.851 1.00 11.76 28 LEU F O 1
ATOM 1255 N N . GLY F 2 31 ? 38.269 37.690 34.664 1.00 15.76 30 GLY F N 1
ATOM 1256 C CA . GLY F 2 31 ? 38.900 38.933 35.057 1.00 16.22 30 GLY F CA 1
ATOM 1257 C C . GLY F 2 31 ? 37.983 39.768 35.926 1.00 18.37 30 GLY F C 1
ATOM 1258 O O . GLY F 2 31 ? 36.764 39.741 35.750 1.00 18.22 30 GLY F O 1
#

Organism: Homo sapiens (NCBI:txid9606)

Solvent-accessible surface area: 11417 Å² total